Protein AF-A0A6M4PPY7-F1 (afdb_monomer)

Radius of gyration: 30.0 Å; Cα contacts (8 Å, |Δi|>4): 76; chains: 1; bounding box: 56×31×93 Å

Structure (mmCIF, N/CA/C/O backbone):
data_AF-A0A6M4PPY7-F1
#
_entry.id   AF-A0A6M4PPY7-F1
#
loop_
_atom_site.group_PDB
_atom_site.id
_atom_site.type_symbol
_atom_site.label_atom_id
_atom_site.label_alt_id
_atom_site.label_comp_id
_atom_site.label_asym_id
_atom_site.label_entity_id
_atom_site.label_seq_id
_atom_site.pdbx_PDB_ins_code
_atom_site.Cartn_x
_atom_site.Cartn_y
_atom_site.Cartn_z
_atom_site.occupancy
_atom_site.B_iso_or_equiv
_atom_site.auth_seq_id
_atom_site.auth_comp_id
_atom_site.auth_asym_id
_atom_site.auth_atom_id
_atom_site.pdbx_PDB_model_num
ATOM 1 N N . MET A 1 1 ? -28.067 -9.155 -31.957 1.00 37.25 1 MET A N 1
ATOM 2 C CA . MET A 1 1 ? -27.863 -9.168 -33.425 1.00 37.25 1 MET A CA 1
ATOM 3 C C . MET A 1 1 ? -27.080 -10.420 -33.808 1.00 37.25 1 MET A C 1
ATOM 5 O O . MET A 1 1 ? -25.984 -10.602 -33.299 1.00 37.25 1 MET A O 1
ATOM 9 N N . ARG A 1 2 ? -27.649 -11.311 -34.633 1.00 40.62 2 ARG A N 1
ATOM 10 C CA . ARG A 1 2 ? -26.971 -12.520 -35.139 1.00 40.62 2 ARG A CA 1
ATOM 11 C C . ARG A 1 2 ? -26.118 -12.119 -36.350 1.00 40.62 2 ARG A C 1
ATOM 13 O O . ARG A 1 2 ? -26.672 -11.644 -37.336 1.00 40.62 2 ARG A O 1
ATOM 20 N N . GLY A 1 3 ? -24.792 -12.238 -36.254 1.00 50.88 3 GLY A N 1
ATOM 21 C CA . GLY A 1 3 ? -23.885 -11.973 -37.378 1.00 50.88 3 GLY A CA 1
ATOM 22 C C . GLY A 1 3 ? -24.210 -12.892 -38.557 1.00 50.88 3 GLY A C 1
ATOM 23 O O . GLY A 1 3 ? -24.480 -14.074 -38.349 1.00 50.88 3 GLY A O 1
ATOM 24 N N . GLN A 1 4 ? -24.234 -12.347 -39.776 1.00 59.25 4 GLN A N 1
ATOM 25 C CA . GLN A 1 4 ? -24.583 -13.109 -40.977 1.00 59.25 4 GLN A CA 1
ATOM 26 C C . GLN A 1 4 ? -23.644 -14.314 -41.136 1.00 59.25 4 GLN A C 1
ATOM 28 O O . GLN A 1 4 ? -22.422 -14.162 -41.190 1.00 59.25 4 GLN A O 1
ATOM 33 N N . ALA A 1 5 ? -24.217 -15.516 -41.209 1.00 59.56 5 ALA A N 1
ATOM 34 C CA . ALA A 1 5 ? -23.486 -16.740 -41.499 1.00 59.56 5 ALA A CA 1
ATOM 35 C C . ALA A 1 5 ? -23.121 -16.762 -42.991 1.00 59.56 5 ALA A C 1
ATOM 37 O O . ALA A 1 5 ? -23.864 -17.275 -43.825 1.00 59.56 5 ALA A O 1
ATOM 38 N N . VAL A 1 6 ? -21.990 -16.154 -43.345 1.00 66.50 6 VAL A N 1
ATOM 39 C CA . VAL A 1 6 ? -21.468 -16.197 -44.713 1.00 66.50 6 VAL A CA 1
ATOM 40 C C . VAL A 1 6 ? -20.765 -17.527 -44.967 1.00 66.50 6 VAL A C 1
ATOM 42 O O . VAL A 1 6 ? -19.881 -17.944 -44.219 1.00 66.50 6 VAL A O 1
ATOM 45 N N . CYS A 1 7 ? -21.158 -18.223 -46.035 1.00 70.25 7 CYS A N 1
ATOM 46 C CA . CYS A 1 7 ? -20.529 -19.487 -46.397 1.00 70.25 7 CYS A CA 1
ATOM 47 C C . CYS A 1 7 ? -19.086 -19.265 -46.885 1.00 70.25 7 CYS A C 1
ATOM 49 O O . CYS A 1 7 ? -18.689 -18.157 -47.258 1.00 70.25 7 CYS A O 1
ATOM 51 N N . ARG A 1 8 ? -18.298 -20.346 -46.945 1.00 62.06 8 ARG A N 1
ATOM 52 C CA . ARG A 1 8 ? -16.893 -20.322 -47.395 1.00 62.06 8 ARG A CA 1
ATOM 53 C C . ARG A 1 8 ? -16.702 -19.581 -48.730 1.00 62.06 8 ARG A C 1
ATOM 55 O O . ARG A 1 8 ? -15.686 -18.920 -48.912 1.00 62.06 8 ARG A O 1
ATOM 62 N N . LYS A 1 9 ? -17.690 -19.681 -49.631 1.00 67.19 9 LYS A N 1
ATOM 63 C CA . LYS A 1 9 ? -17.696 -19.065 -50.969 1.00 67.19 9 LYS A CA 1
ATOM 64 C C . LYS A 1 9 ? -18.146 -17.597 -50.996 1.00 67.19 9 LYS A C 1
ATOM 66 O O . LYS A 1 9 ? -17.838 -16.911 -51.957 1.00 67.19 9 LYS A O 1
ATOM 71 N N . HIS A 1 10 ? -18.807 -17.100 -49.950 1.00 70.44 10 HIS A N 1
ATOM 72 C CA . HIS A 1 10 ? -19.279 -15.711 -49.846 1.00 70.44 10 HIS A CA 1
ATOM 73 C C . HIS A 1 10 ? -18.508 -14.929 -48.775 1.00 70.44 10 HIS A C 1
ATOM 75 O O . HIS A 1 10 ? -19.079 -14.185 -47.986 1.00 70.44 10 HIS A O 1
ATOM 81 N N . GLY A 1 11 ? -17.188 -15.126 -48.728 1.00 66.69 11 GLY A N 1
ATOM 82 C CA . GLY A 1 11 ? -16.296 -14.358 -47.857 1.00 66.69 11 GLY A CA 1
ATOM 83 C C . GLY A 1 11 ? -16.037 -14.967 -46.477 1.00 66.69 11 GLY A C 1
ATOM 84 O O . GLY A 1 11 ? -15.193 -14.445 -45.759 1.00 66.69 11 GLY A O 1
ATOM 85 N N . GLY A 1 12 ? -16.651 -16.102 -46.120 1.00 70.88 12 GLY A N 1
ATOM 86 C CA . GLY A 1 12 ? -16.390 -16.782 -44.841 1.00 70.88 12 GLY A CA 1
ATOM 87 C C . GLY A 1 12 ? -14.971 -17.358 -44.693 1.00 70.88 12 GLY A C 1
ATOM 88 O O . GLY A 1 12 ? -14.530 -17.625 -43.580 1.00 70.88 12 GLY A O 1
ATOM 89 N N . ALA A 1 13 ? -14.236 -17.537 -45.799 1.00 76.88 13 ALA A N 1
ATOM 90 C CA . ALA A 1 13 ? -12.833 -17.972 -45.800 1.00 76.88 13 ALA A CA 1
ATOM 91 C C . ALA A 1 13 ? -11.823 -16.849 -46.061 1.00 76.88 13 ALA A C 1
ATOM 93 O O . ALA A 1 13 ? -10.636 -17.144 -46.217 1.00 76.88 13 ALA A O 1
ATOM 94 N N . SER A 1 14 ? -12.266 -15.592 -46.144 1.00 82.94 14 SER A N 1
ATOM 95 C CA . SER A 1 14 ? -11.333 -14.485 -46.331 1.00 82.94 14 SER A CA 1
ATOM 96 C C . SER A 1 14 ? -10.377 -14.387 -45.130 1.00 82.94 14 SER A C 1
ATOM 98 O O . SER A 1 14 ? -10.770 -14.720 -44.003 1.00 82.94 14 SER A O 1
ATOM 100 N N . PRO A 1 15 ? -9.127 -13.931 -45.326 1.00 78.62 15 PRO A N 1
ATOM 101 C CA . PRO A 1 15 ? -8.186 -13.721 -44.224 1.00 78.62 15 PRO A CA 1
ATOM 102 C C . PRO A 1 15 ? -8.765 -12.831 -43.116 1.00 78.62 15 PRO A C 1
ATOM 104 O O . PRO A 1 15 ? -8.567 -13.093 -41.934 1.00 78.62 15 PRO A O 1
ATOM 107 N N . GLN A 1 16 ? -9.556 -11.823 -43.493 1.00 81.69 16 GLN A N 1
ATOM 108 C CA . GLN A 1 1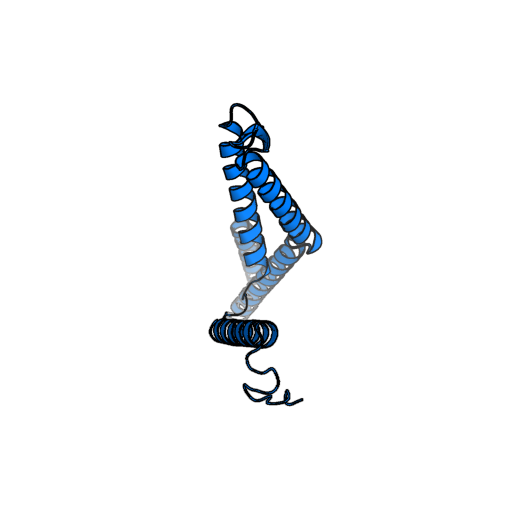6 ? -10.204 -10.901 -42.562 1.00 81.69 16 GLN A CA 1
ATOM 109 C C . GLN A 1 16 ? -11.300 -11.594 -41.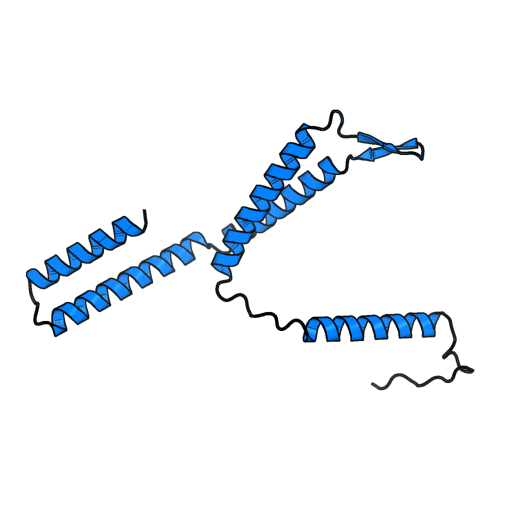740 1.00 81.69 16 GLN A C 1
ATOM 111 O O . GLN A 1 16 ? -11.402 -11.357 -40.536 1.00 81.69 16 GLN A O 1
ATOM 116 N N . ALA A 1 17 ? -12.099 -12.468 -42.363 1.00 79.00 17 ALA A N 1
ATOM 117 C CA . ALA A 1 17 ? -13.135 -13.232 -41.673 1.00 79.00 17 ALA A CA 1
ATOM 118 C C . ALA A 1 17 ? -12.538 -14.260 -40.700 1.00 79.00 17 ALA A C 1
ATOM 120 O O . ALA A 1 17 ? -13.070 -14.432 -39.603 1.00 79.00 17 ALA A O 1
ATOM 121 N N . ARG A 1 18 ? -11.414 -14.889 -41.070 1.00 80.19 18 ARG A N 1
ATOM 122 C CA . ARG A 1 18 ? -10.663 -15.812 -40.203 1.00 80.19 18 ARG A CA 1
ATOM 123 C C . ARG A 1 18 ? -10.053 -15.099 -39.001 1.00 80.19 18 ARG A C 1
ATOM 125 O O . ARG A 1 18 ? -10.363 -15.475 -37.879 1.00 80.19 18 ARG A O 1
ATOM 132 N N . ALA A 1 19 ? -9.332 -13.998 -39.217 1.00 73.31 19 ALA A N 1
ATOM 133 C CA . ALA A 1 19 ? -8.781 -13.190 -38.127 1.00 73.31 19 ALA A CA 1
ATOM 134 C C . ALA A 1 19 ? -9.879 -12.647 -37.189 1.00 73.31 19 ALA A C 1
ATOM 136 O O . ALA A 1 19 ? -9.711 -12.587 -35.975 1.00 73.31 19 ALA A O 1
ATOM 137 N N . ALA A 1 20 ? -11.044 -12.269 -37.728 1.00 75.69 20 ALA A N 1
ATOM 138 C CA . ALA A 1 20 ? -12.187 -11.855 -36.915 1.00 75.69 20 ALA A CA 1
ATOM 139 C C . ALA A 1 20 ? -12.859 -13.019 -36.164 1.00 75.69 20 ALA A C 1
ATOM 141 O O . ALA A 1 20 ? -13.482 -12.794 -35.128 1.00 75.69 20 ALA A O 1
ATOM 142 N N . ALA A 1 21 ? -12.794 -14.250 -36.675 1.00 79.94 21 ALA A N 1
ATOM 143 C CA . ALA A 1 21 ? -13.257 -15.440 -35.965 1.00 79.94 21 ALA A CA 1
ATOM 144 C C . ALA A 1 21 ? -12.295 -15.819 -34.829 1.00 79.94 21 ALA A C 1
ATOM 146 O O . ALA A 1 21 ? -12.758 -15.998 -33.708 1.00 79.94 21 ALA A O 1
ATOM 147 N N . GLU A 1 22 ? -10.986 -15.818 -35.089 1.00 77.69 22 GLU A N 1
ATOM 148 C CA . GLU A 1 22 ? -9.936 -16.065 -34.090 1.00 77.69 22 GLU A CA 1
ATOM 149 C C . GLU A 1 22 ? -10.002 -15.054 -32.941 1.00 77.69 22 GLU A C 1
ATOM 151 O O . GLU A 1 22 ? -10.027 -15.447 -31.780 1.00 77.69 22 GLU A O 1
ATOM 156 N N . ARG A 1 23 ? -10.146 -13.753 -33.241 1.00 70.31 23 ARG A N 1
ATOM 157 C CA . ARG A 1 23 ? -10.347 -12.723 -32.204 1.00 70.31 23 ARG A CA 1
ATOM 158 C C . ARG A 1 23 ? -11.586 -12.978 -31.350 1.00 70.31 23 ARG A C 1
ATOM 160 O O . ARG A 1 23 ? -11.527 -12.817 -30.140 1.00 70.31 23 ARG A O 1
ATOM 167 N N . ARG A 1 24 ? -12.701 -13.391 -31.961 1.00 80.38 24 ARG A N 1
ATOM 168 C CA . ARG A 1 24 ? -13.934 -13.708 -31.220 1.00 80.38 24 ARG A CA 1
ATOM 169 C C . ARG A 1 24 ? -13.776 -14.954 -30.355 1.00 80.38 24 ARG A C 1
ATOM 171 O O . ARG A 1 24 ? -14.324 -14.977 -29.262 1.00 80.38 24 ARG A O 1
ATOM 178 N N . GLN A 1 25 ? -13.043 -15.965 -30.821 1.00 83.00 25 GLN A N 1
ATOM 179 C CA . GLN A 1 25 ? -12.709 -17.137 -30.010 1.00 83.00 25 GLN A CA 1
ATOM 180 C C . GLN A 1 25 ? -11.827 -16.753 -28.825 1.00 83.00 25 GLN A C 1
ATOM 182 O O . GLN A 1 25 ? -12.201 -17.060 -27.703 1.00 83.00 25 GLN A O 1
ATOM 187 N N . LEU A 1 26 ? -10.763 -15.979 -29.046 1.00 78.31 26 LEU A N 1
ATOM 188 C CA . LEU A 1 26 ? -9.908 -15.444 -27.981 1.00 78.31 26 LEU A CA 1
ATOM 189 C C . LEU A 1 26 ? -10.684 -14.591 -26.970 1.00 78.31 26 LEU A C 1
ATOM 191 O O . LEU A 1 26 ? -10.463 -14.712 -25.774 1.00 78.31 26 LEU A O 1
ATOM 195 N N . GLU A 1 27 ? -11.615 -13.745 -27.418 1.00 70.50 27 GLU A N 1
ATOM 196 C CA . GLU A 1 27 ? -12.474 -12.965 -26.517 1.00 70.50 27 GLU A CA 1
ATOM 197 C C . GLU A 1 27 ? -13.435 -13.849 -25.711 1.00 70.50 27 GLU A C 1
ATOM 199 O O . GLU A 1 27 ? -13.693 -13.561 -24.544 1.00 70.50 27 GLU A O 1
ATOM 204 N N . VAL A 1 28 ? -13.973 -14.915 -26.311 1.00 79.25 28 VAL A N 1
ATOM 205 C CA . VAL A 1 28 ? -14.825 -15.891 -25.614 1.00 79.25 28 VAL A CA 1
ATOM 206 C C . VAL A 1 28 ? -14.008 -16.702 -24.611 1.00 79.25 28 VAL A C 1
ATOM 208 O O . VAL A 1 28 ? -14.456 -16.862 -23.482 1.00 79.25 28 VAL A O 1
ATOM 211 N N . GLU A 1 29 ? -12.811 -17.153 -24.981 1.00 76.94 29 GLU A N 1
ATOM 212 C CA . GLU A 1 29 ? -11.877 -17.868 -24.105 1.00 76.94 29 GLU A CA 1
ATOM 213 C C . GLU A 1 29 ? -11.405 -16.979 -22.953 1.00 76.94 29 GLU A C 1
ATOM 215 O O . GLU A 1 29 ? -11.456 -17.398 -21.803 1.00 76.94 29 GLU A O 1
ATOM 220 N N . ALA A 1 30 ? -11.045 -15.722 -23.222 1.00 68.81 30 ALA A N 1
ATOM 221 C CA . ALA A 1 30 ? -10.677 -14.756 -22.192 1.00 68.81 30 ALA A CA 1
ATOM 222 C C . ALA A 1 30 ? -11.847 -14.451 -21.246 1.00 68.81 30 ALA A C 1
ATOM 224 O O . ALA A 1 30 ? -11.649 -14.348 -20.040 1.00 68.81 30 ALA A O 1
ATOM 225 N N . ARG A 1 31 ? -13.079 -14.336 -21.765 1.00 70.12 31 ARG A N 1
ATOM 226 C CA . ARG A 1 31 ? -14.282 -14.164 -20.933 1.00 70.12 31 ARG A CA 1
ATOM 227 C C . ARG A 1 31 ? -14.612 -15.409 -20.121 1.00 70.12 31 ARG A C 1
ATOM 229 O O . ARG A 1 31 ? -15.040 -15.260 -18.986 1.00 70.12 31 ARG A O 1
ATOM 236 N N . ALA A 1 32 ? -14.421 -16.600 -20.681 1.00 72.25 32 ALA A N 1
ATOM 237 C CA . ALA A 1 32 ? -14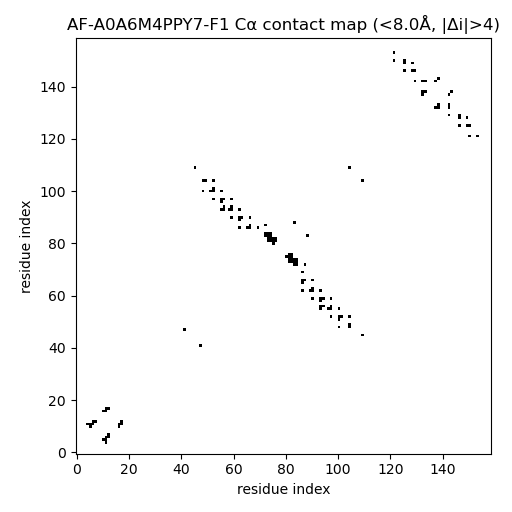.597 -17.8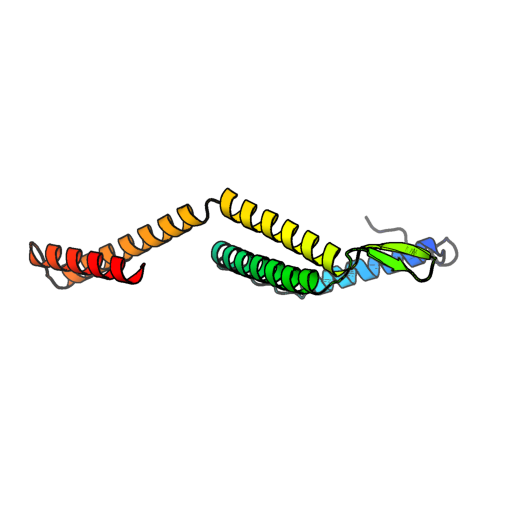54 -19.960 1.00 72.25 32 ALA A CA 1
ATOM 238 C C . ALA A 1 32 ? -13.562 -17.978 -18.835 1.00 72.25 32 ALA A C 1
ATOM 240 O O . ALA A 1 32 ? -13.933 -18.286 -17.713 1.00 72.25 32 ALA A O 1
ATOM 241 N N . LEU A 1 33 ? -12.301 -17.630 -19.100 1.00 68.94 33 LEU A N 1
ATOM 242 C CA . LEU A 1 33 ? -11.230 -17.625 -18.104 1.00 68.94 33 LEU A CA 1
ATOM 243 C C . LEU A 1 33 ? -11.466 -16.575 -17.004 1.00 68.94 33 LEU A C 1
ATOM 245 O O . LEU A 1 33 ? -11.226 -16.842 -15.836 1.00 68.94 33 LEU A O 1
ATOM 249 N N . LEU A 1 34 ? -11.981 -15.394 -17.363 1.00 62.72 34 LEU A N 1
ATOM 250 C CA . LEU A 1 34 ? -12.401 -14.370 -16.398 1.00 62.72 34 LEU A CA 1
ATOM 251 C C . LEU A 1 34 ? -13.630 -14.785 -15.581 1.00 62.72 34 LEU A C 1
ATOM 253 O O . LEU A 1 34 ? -13.752 -14.353 -14.444 1.00 62.72 34 LEU A O 1
ATOM 257 N N . ALA A 1 35 ? -14.536 -15.579 -16.155 1.00 66.25 35 ALA A N 1
ATOM 258 C CA . ALA A 1 35 ? -15.695 -16.116 -15.446 1.00 66.25 35 ALA A CA 1
ATOM 259 C C . ALA A 1 35 ? -15.327 -17.284 -14.515 1.00 66.25 35 ALA A C 1
ATOM 261 O O . ALA A 1 35 ? -16.035 -17.510 -13.541 1.00 66.25 35 ALA A O 1
ATOM 262 N N . ASP A 1 36 ? -14.241 -18.002 -14.816 1.00 62.06 36 ASP A N 1
ATOM 263 C CA . ASP A 1 36 ? -13.697 -19.103 -14.005 1.00 62.06 36 ASP A CA 1
ATOM 264 C C . ASP A 1 36 ? -12.781 -18.607 -12.873 1.00 62.06 36 ASP A C 1
ATOM 266 O O . ASP A 1 36 ? -12.529 -19.304 -11.893 1.00 62.06 36 ASP A O 1
ATOM 270 N N . LEU A 1 37 ? -12.302 -17.364 -12.981 1.00 66.19 37 LEU A N 1
ATOM 271 C CA . LEU A 1 37 ? -11.707 -16.647 -11.865 1.00 66.19 37 LEU A CA 1
ATOM 272 C C . LEU A 1 37 ? -12.828 -16.262 -10.888 1.00 66.19 37 LEU A C 1
ATOM 274 O O . LEU A 1 37 ? -13.357 -15.152 -10.931 1.00 66.19 37 LEU A O 1
ATOM 278 N N . ASP A 1 38 ? -13.184 -17.196 -10.006 1.00 60.81 38 ASP A N 1
ATOM 279 C CA . ASP A 1 38 ? -13.991 -16.956 -8.806 1.00 60.81 38 ASP A CA 1
ATOM 280 C C . ASP A 1 38 ? -13.168 -16.090 -7.837 1.00 60.81 38 ASP A C 1
ATOM 282 O O . ASP A 1 38 ? -12.536 -16.564 -6.893 1.00 60.81 38 ASP A O 1
ATOM 286 N N . VAL A 1 39 ? -13.023 -14.806 -8.182 1.00 69.25 39 VAL A N 1
ATOM 287 C CA . VAL A 1 39 ? -12.221 -13.865 -7.403 1.00 69.25 39 VAL A CA 1
ATOM 288 C C . VAL A 1 39 ? -13.080 -13.358 -6.267 1.00 69.25 39 VAL A C 1
ATOM 290 O O . VAL A 1 39 ? -13.989 -12.548 -6.470 1.00 69.25 39 VAL A O 1
ATOM 293 N N . ASP A 1 40 ? -12.736 -13.790 -5.061 1.00 70.81 40 ASP A N 1
ATOM 294 C CA . ASP A 1 40 ? -13.305 -13.219 -3.856 1.00 70.81 40 ASP A CA 1
ATOM 295 C C . ASP A 1 40 ? -13.131 -11.693 -3.864 1.00 70.81 40 ASP A C 1
ATOM 297 O O . ASP A 1 40 ? -12.028 -11.181 -4.119 1.00 70.81 40 ASP A O 1
ATOM 301 N N . PRO A 1 41 ? -14.198 -10.931 -3.565 1.00 70.19 41 PRO A N 1
ATOM 302 C CA . PRO A 1 41 ? -14.070 -9.510 -3.320 1.00 70.19 41 PRO A CA 1
ATOM 303 C C . PRO A 1 41 ? -12.983 -9.257 -2.278 1.00 70.19 41 PRO A C 1
ATOM 305 O O . PRO A 1 41 ? -12.875 -9.963 -1.274 1.00 70.19 41 PRO A O 1
ATOM 308 N N . VAL A 1 42 ? -12.188 -8.210 -2.491 1.00 74.69 42 VAL A N 1
ATOM 309 C CA . VAL A 1 42 ? -11.188 -7.800 -1.504 1.00 74.69 42 VAL A CA 1
ATOM 310 C C . VAL A 1 42 ? -11.918 -7.419 -0.214 1.00 74.69 42 VAL A C 1
ATOM 312 O O . VAL A 1 42 ? -12.555 -6.370 -0.155 1.00 74.69 42 VAL A O 1
ATOM 315 N N . GLY A 1 43 ? -11.835 -8.283 0.804 1.00 74.06 43 GLY A N 1
ATOM 316 C CA . GLY A 1 43 ? -12.604 -8.134 2.043 1.00 74.06 43 GLY A CA 1
ATOM 317 C C . GLY A 1 43 ? -12.262 -6.859 2.816 1.00 74.06 43 GLY A C 1
ATOM 318 O O . GLY A 1 43 ? -13.159 -6.127 3.223 1.00 74.06 43 GLY A O 1
ATOM 319 N N . ASP A 1 44 ? -10.967 -6.557 2.952 1.00 79.12 44 ASP A N 1
ATOM 320 C CA . ASP A 1 44 ? -10.484 -5.281 3.488 1.00 79.12 44 ASP A CA 1
ATOM 321 C C . ASP A 1 44 ? -9.650 -4.540 2.427 1.00 79.12 44 ASP A C 1
ATOM 323 O O . ASP A 1 44 ? -8.433 -4.759 2.312 1.00 79.12 44 ASP A O 1
ATOM 327 N N . PRO A 1 45 ? -10.290 -3.681 1.614 1.00 78.62 45 PRO A N 1
ATOM 328 C CA . PRO A 1 45 ? -9.619 -2.975 0.529 1.00 78.62 45 PRO A CA 1
ATOM 329 C C . PRO A 1 45 ? -8.618 -1.929 1.028 1.00 78.62 45 PRO A C 1
ATOM 331 O O . PRO A 1 45 ? -7.641 -1.657 0.329 1.00 78.62 45 PRO A O 1
ATOM 334 N N . LEU A 1 46 ? -8.809 -1.368 2.228 1.00 83.38 46 LEU A N 1
ATOM 335 C CA . LEU A 1 46 ? -7.886 -0.378 2.786 1.00 83.38 46 LEU A CA 1
ATOM 336 C C . LEU A 1 46 ? -6.600 -1.057 3.251 1.00 83.38 46 LEU A C 1
ATOM 338 O O . LEU A 1 46 ? -5.509 -0.643 2.854 1.00 83.38 46 LEU A O 1
ATOM 342 N N . ALA A 1 47 ? -6.713 -2.156 4.000 1.00 82.75 47 ALA A N 1
ATOM 343 C CA . ALA A 1 47 ? -5.544 -2.932 4.399 1.00 82.75 47 ALA A CA 1
ATOM 344 C C . ALA A 1 47 ? -4.816 -3.535 3.185 1.00 82.75 47 ALA A C 1
ATOM 346 O O . ALA A 1 47 ? -3.585 -3.590 3.161 1.00 82.75 47 ALA A O 1
ATOM 347 N N . ALA A 1 48 ? -5.550 -3.965 2.154 1.00 88.19 48 ALA A N 1
ATOM 348 C CA . ALA A 1 48 ? -4.951 -4.440 0.909 1.00 88.19 48 ALA A CA 1
ATOM 349 C C . ALA A 1 48 ? -4.167 -3.338 0.179 1.00 88.19 48 ALA A C 1
ATOM 351 O O . ALA A 1 48 ? -3.049 -3.589 -0.274 1.00 88.19 48 ALA A O 1
ATOM 352 N N . LEU A 1 49 ? -4.708 -2.119 0.111 1.00 88.94 49 LEU A N 1
ATOM 353 C CA . LEU A 1 49 ? -4.040 -0.982 -0.519 1.00 88.94 49 LEU A CA 1
ATOM 354 C C . LEU A 1 49 ? -2.777 -0.554 0.243 1.00 88.94 49 LEU A C 1
ATOM 356 O O . LEU A 1 49 ? -1.757 -0.284 -0.388 1.00 88.94 49 LEU A O 1
ATOM 360 N N . LEU A 1 50 ? -2.796 -0.563 1.579 1.00 90.31 50 LEU A N 1
ATOM 361 C CA . LEU A 1 50 ? -1.598 -0.293 2.382 1.00 90.31 50 LEU A CA 1
ATOM 362 C C . LEU A 1 50 ? -0.508 -1.350 2.166 1.00 90.31 50 LEU A C 1
ATOM 364 O O . LEU A 1 50 ? 0.661 -1.007 1.972 1.00 90.31 50 LEU A O 1
ATOM 368 N N . ARG A 1 51 ? -0.885 -2.637 2.118 1.00 94.12 51 ARG A N 1
ATOM 369 C CA . ARG A 1 51 ? 0.052 -3.722 1.780 1.00 94.12 51 ARG A CA 1
ATOM 370 C C . ARG A 1 51 ? 0.653 -3.535 0.389 1.00 94.12 51 ARG A C 1
ATOM 372 O O . ARG A 1 51 ? 1.865 -3.683 0.233 1.00 94.12 51 ARG A O 1
ATOM 379 N N . LEU A 1 52 ? -0.167 -3.178 -0.601 1.00 95.31 52 LEU A N 1
ATOM 380 C CA . LEU A 1 52 ? 0.301 -2.877 -1.953 1.00 95.31 52 LEU A CA 1
ATOM 381 C C . LEU A 1 52 ? 1.268 -1.686 -1.958 1.00 95.31 52 LEU A C 1
ATOM 383 O O . LEU A 1 52 ? 2.311 -1.760 -2.601 1.00 95.31 52 LEU A O 1
ATOM 387 N N . GLY A 1 53 ? 0.970 -0.623 -1.207 1.00 95.56 53 GLY A N 1
ATOM 388 C CA . GLY A 1 53 ? 1.871 0.516 -1.025 1.00 95.56 53 GLY A CA 1
ATOM 389 C C . GLY A 1 53 ? 3.251 0.084 -0.538 1.00 95.56 53 GLY A C 1
ATOM 390 O O . GLY A 1 53 ? 4.256 0.405 -1.173 1.00 95.56 53 GLY A O 1
ATOM 391 N N . GLY A 1 54 ? 3.304 -0.735 0.516 1.00 96.19 54 GLY A N 1
ATOM 392 C CA . GLY A 1 54 ? 4.559 -1.301 1.012 1.00 96.19 54 GLY A CA 1
ATOM 393 C C . GLY A 1 54 ? 5.301 -2.120 -0.049 1.00 96.19 54 GLY A C 1
ATOM 394 O O . GLY A 1 54 ? 6.495 -1.922 -0.263 1.00 96.19 54 GLY A O 1
ATOM 395 N N . GLN A 1 55 ? 4.602 -3.003 -0.765 1.00 97.88 55 GLN A N 1
ATOM 396 C CA . GLN A 1 55 ? 5.203 -3.824 -1.824 1.00 97.88 55 GLN A CA 1
ATOM 397 C C . GLN A 1 55 ? 5.798 -2.979 -2.957 1.00 97.88 55 GLN A C 1
ATOM 399 O O . GLN A 1 55 ? 6.909 -3.255 -3.407 1.00 97.88 55 GLN A O 1
ATOM 404 N N . VAL A 1 56 ? 5.089 -1.940 -3.400 1.00 97.62 56 VAL A N 1
ATOM 405 C CA . VAL A 1 56 ? 5.545 -1.073 -4.491 1.00 97.62 56 VAL A CA 1
ATOM 406 C C . VAL A 1 56 ? 6.763 -0.245 -4.073 1.00 97.62 56 VAL A C 1
ATOM 408 O O . VAL A 1 56 ? 7.689 -0.106 -4.869 1.00 97.62 56 VAL A O 1
ATOM 411 N N . ILE A 1 57 ? 6.827 0.226 -2.823 1.00 98.19 57 ILE A N 1
ATOM 412 C CA . ILE A 1 57 ? 8.022 0.906 -2.296 1.00 98.19 57 ILE A CA 1
ATOM 413 C C . ILE A 1 57 ? 9.217 -0.046 -2.251 1.00 98.19 57 ILE A C 1
ATOM 415 O O . ILE A 1 57 ? 10.282 0.266 -2.776 1.00 98.19 57 ILE A O 1
ATOM 419 N N . ARG A 1 58 ? 9.033 -1.259 -1.721 1.00 98.25 58 ARG A N 1
ATOM 420 C CA . ARG A 1 58 ? 10.099 -2.274 -1.686 1.00 98.25 58 ARG A CA 1
ATOM 421 C C . ARG A 1 58 ? 10.575 -2.667 -3.081 1.00 98.25 58 ARG A C 1
ATOM 423 O O . ARG A 1 58 ? 11.760 -2.950 -3.267 1.00 98.25 58 ARG A O 1
ATOM 430 N N . TRP A 1 59 ? 9.671 -2.679 -4.056 1.00 97.81 59 TRP A N 1
ATOM 431 C CA . TRP A 1 59 ? 10.015 -2.889 -5.455 1.00 97.81 59 TRP A CA 1
ATOM 432 C C . TRP A 1 59 ? 10.832 -1.725 -6.027 1.00 97.81 59 TRP A C 1
ATOM 434 O O . TRP A 1 59 ? 11.876 -1.962 -6.635 1.00 97.81 59 TRP A O 1
ATOM 444 N N . GLN A 1 60 ? 10.423 -0.480 -5.775 1.00 98.19 60 GLN A N 1
ATOM 445 C CA . GLN A 1 60 ? 11.175 0.710 -6.174 1.00 98.19 60 GLN A CA 1
ATOM 446 C C . GLN A 1 60 ? 12.596 0.689 -5.595 1.00 98.19 60 GLN A C 1
ATOM 448 O O . GLN A 1 60 ? 13.557 0.812 -6.354 1.00 98.19 60 GLN A O 1
ATOM 453 N N . GLU A 1 61 ? 12.757 0.388 -4.307 1.00 98.19 61 GLU A N 1
ATOM 454 C CA . GLU A 1 61 ? 14.070 0.219 -3.673 1.00 98.19 61 GLU A CA 1
ATOM 455 C C . GLU A 1 61 ? 14.906 -0.902 -4.311 1.00 98.19 61 GLU A C 1
ATOM 457 O O . GLU A 1 61 ? 16.115 -0.760 -4.490 1.00 98.19 61 GLU A O 1
ATOM 462 N N . ALA A 1 62 ? 14.286 -2.035 -4.655 1.00 97.88 62 ALA A N 1
ATOM 463 C CA . ALA A 1 62 ? 14.982 -3.141 -5.308 1.00 97.88 62 ALA A CA 1
ATOM 464 C C . ALA A 1 62 ? 15.489 -2.750 -6.700 1.00 97.88 62 ALA A C 1
ATOM 466 O O . ALA A 1 62 ? 16.646 -3.009 -7.023 1.00 97.88 62 ALA A O 1
ATOM 467 N N . THR A 1 63 ? 14.662 -2.069 -7.493 1.00 97.69 63 THR A N 1
ATOM 468 C CA . THR A 1 63 ? 15.078 -1.558 -8.807 1.00 97.69 63 THR A CA 1
ATOM 469 C C . THR A 1 63 ? 16.124 -0.448 -8.705 1.00 97.69 63 THR A C 1
ATOM 471 O O . THR A 1 63 ? 17.000 -0.374 -9.560 1.00 97.69 63 THR A O 1
ATOM 474 N N . ALA A 1 64 ? 16.105 0.357 -7.636 1.00 97.56 64 ALA A N 1
ATOM 475 C CA . ALA A 1 64 ? 17.145 1.346 -7.362 1.00 97.56 64 ALA A CA 1
ATOM 476 C C . ALA A 1 64 ? 18.508 0.678 -7.140 1.00 97.56 64 ALA A C 1
ATOM 478 O O . ALA A 1 64 ? 19.518 1.141 -7.661 1.00 97.56 64 ALA A O 1
ATOM 479 N N . ARG A 1 65 ? 18.536 -0.444 -6.404 1.00 97.88 65 ARG A N 1
ATOM 480 C CA . ARG A 1 65 ? 19.763 -1.230 -6.207 1.00 97.88 65 ARG A CA 1
ATOM 481 C C . ARG A 1 65 ? 20.312 -1.760 -7.532 1.00 97.88 65 ARG A C 1
ATOM 483 O O . ARG A 1 65 ? 21.494 -1.582 -7.780 1.00 97.88 65 ARG A O 1
ATOM 490 N N . LEU A 1 66 ? 19.455 -2.300 -8.404 1.00 96.12 66 LEU A N 1
ATOM 491 C CA . LEU A 1 66 ? 19.863 -2.740 -9.747 1.00 96.12 66 LEU A CA 1
ATOM 492 C C . LEU A 1 66 ? 20.413 -1.582 -10.594 1.00 96.12 66 LEU A C 1
ATOM 494 O O . LEU A 1 66 ? 21.420 -1.731 -11.277 1.00 96.12 66 LEU A O 1
ATOM 498 N N . LEU A 1 67 ? 19.779 -0.408 -10.533 1.00 96.38 67 LEU A N 1
ATOM 499 C CA . LEU A 1 67 ? 20.255 0.785 -11.234 1.00 96.38 67 LEU A CA 1
ATOM 500 C C . LEU A 1 67 ? 21.620 1.262 -10.708 1.00 96.38 67 LEU A C 1
ATOM 502 O O . LEU A 1 67 ? 22.427 1.764 -11.480 1.00 96.38 67 LEU A O 1
ATOM 506 N N . ASN A 1 68 ? 21.913 1.084 -9.421 1.00 96.31 68 ASN A N 1
ATOM 507 C CA . ASN A 1 68 ? 23.218 1.446 -8.863 1.00 96.31 68 ASN A CA 1
ATOM 508 C C . ASN A 1 68 ? 24.355 0.524 -9.334 1.00 96.31 68 ASN A C 1
ATOM 510 O O . ASN A 1 68 ? 25.519 0.894 -9.211 1.00 96.31 68 ASN A O 1
ATOM 514 N N . GLU A 1 69 ? 24.037 -0.657 -9.867 1.00 96.00 69 GLU A N 1
ATOM 515 C CA . GLU A 1 69 ? 25.024 -1.611 -10.384 1.00 96.00 69 GLU A CA 1
ATOM 516 C C . GLU A 1 69 ? 25.416 -1.331 -11.845 1.00 96.00 69 GLU A C 1
ATOM 518 O O . GLU A 1 69 ? 26.383 -1.913 -12.339 1.00 96.00 69 GLU A O 1
ATOM 523 N N . VAL A 1 70 ? 24.710 -0.440 -12.560 1.00 94.88 70 VAL A N 1
ATOM 524 C CA . VAL A 1 70 ? 25.047 -0.145 -13.960 1.00 94.88 70 VAL A CA 1
ATOM 525 C C . VAL A 1 70 ? 26.128 0.931 -14.079 1.00 94.88 70 VAL A C 1
ATOM 527 O O . VAL A 1 70 ? 26.011 2.031 -13.552 1.00 94.88 70 VAL A O 1
ATOM 530 N N . GLU A 1 71 ? 27.164 0.649 -14.868 1.00 93.44 71 GLU A N 1
ATOM 531 C CA . GLU A 1 71 ? 28.262 1.599 -15.122 1.00 93.44 71 GLU A CA 1
ATOM 532 C C . GLU A 1 71 ? 27.853 2.777 -16.025 1.00 93.44 71 GLU A C 1
ATOM 534 O O . GLU A 1 71 ? 28.444 3.853 -15.986 1.00 93.44 71 GLU A O 1
ATOM 539 N N . SER A 1 72 ? 26.847 2.572 -16.878 1.00 93.75 72 SER A N 1
ATOM 540 C CA . SER A 1 72 ? 26.327 3.584 -17.799 1.00 93.75 72 SER A CA 1
ATOM 541 C C . SER A 1 72 ? 24.846 3.358 -18.045 1.00 93.75 72 SER A C 1
ATOM 543 O O . SER A 1 72 ? 24.415 2.231 -18.273 1.00 93.75 72 SER A O 1
ATOM 545 N N . VAL A 1 73 ? 24.076 4.442 -18.092 1.00 93.44 73 VAL A N 1
ATOM 546 C CA . VAL A 1 73 ? 22.624 4.429 -18.333 1.00 93.44 73 VAL A CA 1
ATOM 547 C C . VAL A 1 73 ? 22.235 4.069 -19.774 1.00 93.44 73 VAL A C 1
ATOM 549 O O . VAL A 1 73 ? 21.076 3.743 -20.039 1.00 93.44 73 VAL A O 1
ATOM 552 N N . ARG A 1 74 ? 23.188 4.106 -20.714 1.00 94.56 74 ARG A N 1
ATOM 553 C CA . ARG A 1 74 ? 22.966 3.819 -22.140 1.00 94.56 74 ARG A CA 1
ATOM 554 C C . ARG A 1 74 ? 23.923 2.751 -22.653 1.00 94.56 74 ARG A C 1
ATOM 556 O O . ARG A 1 74 ? 25.038 2.604 -22.154 1.00 94.56 74 ARG A O 1
ATOM 563 N N . TYR A 1 75 ? 23.494 2.033 -23.685 1.00 93.19 75 TYR A N 1
ATOM 564 C CA . TYR A 1 75 ? 24.322 1.086 -24.426 1.00 93.19 75 TYR A CA 1
ATOM 565 C C . TYR A 1 75 ? 24.051 1.189 -25.930 1.00 93.19 75 TYR A C 1
ATOM 567 O O . TYR A 1 75 ? 23.016 1.702 -26.354 1.00 93.19 75 TYR A O 1
ATOM 575 N N . ARG A 1 76 ? 24.984 0.703 -26.752 1.00 94.19 76 ARG A N 1
ATOM 576 C CA . ARG A 1 76 ? 24.793 0.608 -28.203 1.00 94.19 76 ARG A CA 1
ATOM 577 C C . ARG A 1 76 ? 24.254 -0.778 -28.555 1.00 94.19 76 ARG A C 1
ATOM 579 O O . ARG A 1 76 ? 24.898 -1.779 -28.256 1.00 94.19 76 ARG A O 1
ATOM 586 N N . GLY A 1 77 ? 23.077 -0.833 -29.172 1.00 89.44 77 GLY A N 1
ATOM 587 C CA . GLY A 1 77 ? 22.457 -2.077 -29.625 1.00 89.44 77 GLY A CA 1
ATOM 588 C C . GLY A 1 77 ? 23.144 -2.669 -30.858 1.00 89.44 77 GLY A C 1
ATOM 589 O O . GLY A 1 77 ? 23.918 -1.998 -31.541 1.00 89.44 77 GLY A O 1
ATOM 590 N N . ALA A 1 78 ? 22.815 -3.921 -31.190 1.00 88.94 78 ALA A N 1
ATOM 591 C CA . ALA A 1 78 ? 23.380 -4.636 -32.344 1.00 88.94 78 ALA A CA 1
ATOM 592 C C . ALA A 1 78 ? 23.129 -3.933 -33.697 1.00 88.94 78 ALA A C 1
ATOM 594 O O . ALA A 1 78 ? 23.883 -4.108 -34.646 1.00 88.94 78 ALA A O 1
ATOM 595 N N . ASN A 1 79 ? 22.092 -3.098 -33.775 1.00 92.06 79 ASN A N 1
ATOM 596 C CA . ASN A 1 79 ? 21.759 -2.261 -34.931 1.00 92.06 79 ASN A CA 1
ATOM 597 C C . ASN A 1 79 ? 22.514 -0.913 -34.960 1.00 92.06 79 ASN A C 1
ATOM 599 O O . ASN A 1 79 ? 22.185 -0.042 -35.761 1.00 92.06 79 ASN A O 1
ATOM 603 N N . GLY A 1 80 ? 23.474 -0.698 -34.055 1.00 91.31 80 GLY A N 1
ATOM 604 C CA . GLY A 1 80 ? 24.268 0.525 -33.961 1.00 91.31 80 GLY A CA 1
ATOM 605 C C . GLY A 1 80 ? 23.568 1.707 -33.283 1.00 91.31 80 GLY A C 1
ATOM 606 O O . GLY A 1 80 ? 24.208 2.745 -33.106 1.00 91.31 80 GLY A O 1
ATOM 607 N N . THR A 1 81 ? 22.303 1.568 -32.872 1.00 94.75 81 THR A N 1
ATOM 608 C CA . THR A 1 81 ? 21.540 2.636 -32.197 1.00 94.75 81 THR A CA 1
ATOM 609 C C . THR A 1 81 ? 21.857 2.709 -30.705 1.00 94.75 81 THR A C 1
ATOM 611 O O . THR A 1 81 ? 22.159 1.692 -30.080 1.00 94.75 81 THR A O 1
ATOM 614 N N . GLU A 1 82 ? 21.799 3.910 -30.126 1.00 94.81 82 GLU A N 1
ATOM 615 C CA . GLU A 1 82 ? 21.895 4.098 -28.675 1.00 94.81 82 GLU A CA 1
ATOM 616 C C . GLU A 1 82 ? 20.546 3.767 -28.018 1.00 94.81 82 GLU A C 1
ATOM 618 O O . GLU A 1 82 ? 19.494 4.187 -28.497 1.00 94.81 82 GLU A O 1
ATOM 623 N N . GLN A 1 83 ? 20.582 2.988 -26.940 1.00 94.81 83 GLN A N 1
ATOM 624 C CA . GLN A 1 83 ? 19.418 2.484 -26.216 1.00 94.81 83 GLN A CA 1
ATOM 625 C C . GLN A 1 83 ? 19.597 2.713 -24.713 1.00 94.81 83 GLN A C 1
ATOM 627 O O . GLN A 1 83 ? 20.716 2.670 -24.195 1.00 94.81 83 GLN A O 1
ATOM 632 N N . LEU A 1 84 ? 18.490 2.931 -23.999 1.00 95.44 84 LEU A N 1
ATOM 633 C CA . LEU A 1 84 ? 18.485 2.955 -22.536 1.00 95.44 84 LEU A CA 1
ATOM 634 C C . LEU A 1 84 ? 18.606 1.541 -21.975 1.00 95.44 84 LEU A C 1
ATOM 636 O O . LEU A 1 84 ? 18.037 0.588 -22.512 1.00 95.44 84 LEU A O 1
ATOM 640 N N . ARG A 1 85 ? 19.316 1.421 -20.856 1.00 94.44 85 ARG A N 1
ATOM 641 C CA . ARG A 1 85 ? 19.358 0.184 -20.083 1.00 94.44 85 ARG A CA 1
ATOM 642 C C . ARG A 1 85 ? 18.002 -0.129 -19.454 1.00 94.44 85 ARG A C 1
ATOM 644 O O . ARG A 1 85 ? 17.268 0.771 -19.043 1.00 94.44 85 ARG A O 1
ATOM 651 N N . ALA A 1 86 ? 17.673 -1.415 -19.383 1.00 95.44 86 ALA A N 1
ATOM 652 C CA . ALA A 1 86 ? 16.378 -1.872 -18.890 1.00 95.44 86 ALA A CA 1
ATOM 653 C C . ALA A 1 86 ? 16.169 -1.504 -17.415 1.00 95.44 86 ALA A C 1
ATOM 655 O O . ALA A 1 86 ? 15.053 -1.184 -17.026 1.00 95.44 86 ALA A O 1
ATOM 656 N N . GLU A 1 87 ? 17.240 -1.484 -16.626 1.00 97.00 87 GLU A N 1
ATOM 657 C CA . GLU A 1 87 ? 17.278 -1.107 -15.214 1.00 97.00 87 GLU A CA 1
ATOM 658 C C . GLU A 1 87 ? 16.794 0.334 -15.004 1.00 97.00 87 GLU A C 1
ATOM 660 O O . GLU A 1 87 ? 16.002 0.589 -14.099 1.00 97.00 87 GLU A O 1
ATOM 665 N N . VAL A 1 88 ? 17.182 1.258 -15.894 1.00 96.38 88 VAL A N 1
ATOM 666 C CA . VAL A 1 88 ? 16.719 2.658 -15.876 1.00 96.38 88 VAL A CA 1
ATOM 667 C C . VAL A 1 88 ? 15.206 2.715 -16.079 1.00 96.38 88 VAL A C 1
ATOM 669 O O . VAL A 1 88 ? 14.495 3.378 -15.329 1.00 96.38 88 VAL A O 1
ATOM 672 N N . VAL A 1 89 ? 14.708 1.978 -17.075 1.00 96.44 89 VAL A N 1
ATOM 673 C CA . VAL A 1 89 ? 13.275 1.923 -17.397 1.00 96.44 89 VAL A CA 1
ATOM 674 C C . VAL A 1 89 ? 12.485 1.240 -16.280 1.00 96.44 89 VAL A C 1
ATOM 676 O O . VAL A 1 89 ? 11.379 1.660 -15.966 1.00 96.44 89 VAL A O 1
ATOM 679 N N . LEU A 1 90 ? 13.032 0.187 -15.673 1.00 96.56 90 LEU A N 1
ATOM 680 C CA . LEU A 1 90 ? 12.436 -0.524 -14.542 1.00 96.56 90 LEU A CA 1
ATOM 681 C C . LEU A 1 90 ? 12.308 0.375 -13.314 1.00 96.56 90 LEU A C 1
ATOM 683 O O . LEU A 1 90 ? 11.247 0.389 -12.692 1.00 96.56 90 LEU A O 1
ATOM 687 N N . PHE A 1 91 ? 13.359 1.129 -12.995 1.00 97.75 91 PHE A N 1
ATOM 688 C CA . PHE A 1 91 ? 13.372 2.048 -11.865 1.00 97.75 91 PHE A CA 1
ATOM 689 C C . PHE A 1 91 ? 12.395 3.214 -12.040 1.00 97.75 91 PHE A C 1
ATOM 691 O O . PHE A 1 91 ? 11.629 3.511 -11.122 1.00 97.75 91 PHE A O 1
ATOM 698 N N . GLU A 1 92 ? 12.370 3.843 -13.216 1.00 97.50 92 GLU A N 1
ATOM 699 C CA . GLU A 1 92 ? 11.412 4.910 -13.533 1.00 97.50 92 GLU A CA 1
ATOM 700 C C . GLU A 1 92 ? 9.971 4.404 -13.381 1.00 97.50 92 GLU A C 1
ATOM 702 O O . GLU A 1 92 ? 9.188 4.945 -12.604 1.00 97.50 92 GLU A O 1
ATOM 707 N N . ARG A 1 93 ? 9.676 3.246 -13.974 1.00 97.88 93 ARG A N 1
ATOM 708 C CA . ARG A 1 93 ? 8.387 2.559 -13.864 1.00 97.88 93 ARG A CA 1
ATOM 709 C C . ARG A 1 93 ? 8.000 2.209 -12.429 1.00 97.88 93 ARG A C 1
ATOM 711 O O . ARG A 1 93 ? 6.813 2.253 -12.089 1.00 97.88 93 ARG A O 1
ATOM 718 N N . ALA A 1 94 ? 8.950 1.767 -11.613 1.00 97.69 94 ALA A N 1
ATOM 719 C CA . ALA A 1 94 ? 8.696 1.441 -10.215 1.00 97.69 94 ALA A CA 1
ATOM 720 C C . ALA A 1 94 ? 8.410 2.709 -9.400 1.00 97.69 94 ALA A C 1
ATOM 722 O O . ALA A 1 94 ? 7.476 2.721 -8.600 1.00 97.69 94 ALA A O 1
ATOM 723 N N . THR A 1 95 ? 9.153 3.783 -9.670 1.00 98.19 95 THR A N 1
ATOM 724 C CA . THR A 1 95 ? 8.980 5.097 -9.042 1.00 98.19 95 THR A CA 1
ATOM 725 C C . THR A 1 95 ? 7.617 5.698 -9.379 1.00 98.19 95 THR A C 1
ATOM 727 O O . THR A 1 95 ? 6.879 6.075 -8.472 1.00 98.19 95 THR A O 1
ATOM 730 N N . ASP A 1 96 ? 7.214 5.677 -10.648 1.00 98.38 96 ASP A N 1
ATOM 731 C CA . ASP A 1 96 ? 5.902 6.164 -11.084 1.00 98.38 96 ASP A CA 1
ATOM 732 C C . ASP A 1 96 ? 4.746 5.422 -10.403 1.00 98.38 96 ASP A C 1
ATOM 734 O O . ASP A 1 96 ? 3.793 6.036 -9.915 1.00 98.38 96 ASP A O 1
ATOM 738 N N . ARG A 1 97 ? 4.837 4.089 -10.304 1.00 97.12 97 ARG A N 1
ATOM 739 C CA . ARG A 1 97 ? 3.837 3.281 -9.588 1.00 97.12 97 ARG A CA 1
ATOM 740 C C . ARG A 1 97 ? 3.806 3.613 -8.100 1.00 97.12 97 ARG A C 1
ATOM 742 O O . ARG A 1 97 ? 2.718 3.705 -7.533 1.00 97.12 97 ARG A O 1
ATOM 749 N N . ALA A 1 98 ? 4.968 3.807 -7.475 1.00 97.88 98 ALA A N 1
ATOM 750 C CA . ALA A 1 98 ? 5.056 4.194 -6.070 1.00 97.88 98 ALA A CA 1
ATOM 751 C C . ALA A 1 98 ? 4.355 5.534 -5.832 1.00 97.88 98 ALA A C 1
ATOM 753 O O . ALA A 1 98 ? 3.486 5.623 -4.965 1.00 97.88 98 ALA A O 1
ATOM 754 N N . CYS A 1 99 ? 4.641 6.541 -6.660 1.00 97.88 99 CYS A N 1
ATOM 755 C CA . CYS A 1 99 ? 3.971 7.835 -6.600 1.00 97.88 99 CYS A CA 1
ATOM 756 C C . CYS A 1 99 ? 2.449 7.708 -6.756 1.00 97.88 99 CYS A C 1
ATOM 758 O O . CYS A 1 99 ? 1.707 8.305 -5.980 1.00 97.88 99 CYS A O 1
ATOM 760 N N . GLN A 1 100 ? 1.967 6.907 -7.711 1.00 97.38 100 GLN A N 1
ATOM 761 C CA . GLN A 1 100 ? 0.529 6.712 -7.933 1.00 97.38 100 GLN A CA 1
ATOM 762 C C . GLN A 1 100 ? -0.175 6.044 -6.744 1.00 97.38 100 GLN A C 1
ATOM 764 O O . GLN A 1 100 ? -1.249 6.494 -6.330 1.00 97.38 100 GLN A O 1
ATOM 769 N N . VAL A 1 101 ? 0.417 4.991 -6.174 1.00 96.38 101 VAL A N 1
ATOM 770 C CA . VAL A 1 101 ? -0.171 4.283 -5.026 1.00 96.38 101 VAL A CA 1
ATOM 771 C C . VAL A 1 101 ? -0.156 5.167 -3.782 1.00 96.38 101 VAL A C 1
ATOM 773 O O . VAL A 1 101 ? -1.190 5.301 -3.130 1.00 96.38 101 VAL A O 1
ATOM 776 N N . LEU A 1 102 ? 0.959 5.845 -3.496 1.00 94.94 102 LEU A N 1
ATOM 777 C CA . LEU A 1 102 ? 1.049 6.776 -2.368 1.00 94.94 102 LEU A CA 1
ATOM 778 C C . LEU A 1 102 ? 0.064 7.944 -2.505 1.00 94.94 102 LEU A C 1
ATOM 780 O O . LEU A 1 102 ? -0.626 8.281 -1.547 1.00 94.94 102 LEU A O 1
ATOM 784 N N . ALA A 1 103 ? -0.075 8.521 -3.701 1.00 94.81 103 ALA A N 1
ATOM 785 C CA . ALA A 1 103 ? -1.058 9.572 -3.954 1.00 94.81 103 ALA A CA 1
ATOM 786 C C . ALA A 1 103 ? -2.503 9.076 -3.783 1.00 94.81 103 ALA A C 1
ATOM 788 O O . ALA A 1 103 ? -3.376 9.841 -3.374 1.00 94.81 103 ALA A O 1
ATOM 789 N N . THR A 1 104 ? -2.771 7.804 -4.093 1.00 91.62 104 THR A N 1
ATOM 790 C CA . THR A 1 104 ? -4.085 7.184 -3.872 1.00 91.62 104 THR A CA 1
ATOM 791 C C . THR A 1 104 ? -4.358 7.003 -2.381 1.00 91.62 104 THR A C 1
ATOM 793 O O . THR A 1 104 ? -5.433 7.379 -1.922 1.00 91.62 104 THR A O 1
ATOM 796 N N . ILE A 1 105 ? -3.379 6.501 -1.621 1.00 87.94 105 ILE A N 1
ATOM 797 C CA . ILE A 1 105 ? -3.463 6.369 -0.158 1.00 87.94 105 ILE A CA 1
ATOM 798 C C . ILE A 1 105 ? -3.743 7.730 0.485 1.00 87.94 105 ILE A C 1
ATOM 800 O O . ILE A 1 105 ? -4.707 7.862 1.238 1.00 87.94 105 ILE A O 1
ATOM 804 N N . ALA A 1 106 ? -2.965 8.752 0.118 1.00 87.31 106 ALA A N 1
ATOM 805 C CA . ALA A 1 106 ? -3.134 10.104 0.638 1.00 87.31 106 ALA A CA 1
ATOM 806 C C . ALA A 1 106 ? -4.519 10.681 0.304 1.00 87.31 106 ALA A C 1
ATOM 808 O O . ALA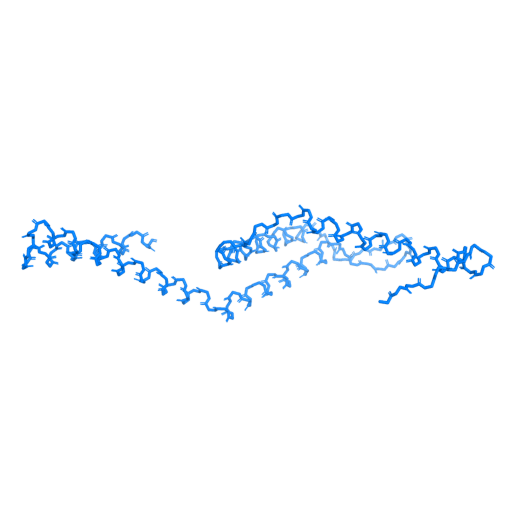 A 1 106 ? -5.196 11.202 1.178 1.00 87.31 106 ALA A O 1
ATOM 809 N N . ARG A 1 107 ? -4.984 10.540 -0.945 1.00 86.56 107 ARG A N 1
ATOM 810 C CA . ARG A 1 107 ? -6.292 11.061 -1.385 1.00 86.56 107 ARG A CA 1
ATOM 811 C C . ARG A 1 107 ? -7.475 10.392 -0.693 1.00 86.56 107 ARG A C 1
ATOM 813 O O . ARG A 1 107 ? -8.522 11.010 -0.532 1.00 86.56 107 ARG A O 1
ATOM 820 N N . LEU A 1 108 ? -7.342 9.112 -0.360 1.00 83.50 108 LEU A N 1
ATOM 821 C CA . LEU A 1 108 ? -8.390 8.364 0.324 1.00 83.50 108 LEU A CA 1
ATOM 822 C C . LEU A 1 108 ? -8.440 8.660 1.830 1.00 83.50 108 LEU A C 1
ATOM 824 O O . LEU A 1 108 ? -9.317 8.104 2.495 1.00 83.50 108 LEU A O 1
ATOM 828 N N . ASN A 1 109 ? -7.539 9.509 2.349 1.00 79.75 109 ASN A N 1
ATOM 829 C CA . ASN A 1 109 ? -7.396 9.825 3.770 1.00 79.75 109 ASN A CA 1
ATOM 830 C C . ASN A 1 109 ? -7.419 8.548 4.626 1.00 79.75 109 ASN A C 1
ATOM 832 O O . ASN A 1 109 ? -8.172 8.432 5.596 1.00 79.75 109 ASN A O 1
ATOM 836 N N . ILE A 1 110 ? -6.663 7.527 4.201 1.00 75.81 110 ILE A N 1
ATOM 837 C CA . ILE A 1 110 ? -6.742 6.187 4.802 1.00 75.81 110 ILE A CA 1
ATOM 838 C C . ILE A 1 110 ? -6.369 6.234 6.281 1.00 75.81 110 ILE A C 1
ATOM 840 O O . ILE A 1 110 ? -7.020 5.561 7.074 1.00 75.81 110 ILE A O 1
ATOM 844 N N . ASP A 1 111 ? -5.399 7.067 6.654 1.00 71.31 111 ASP A N 1
ATOM 845 C CA . ASP A 1 111 ? -4.958 7.220 8.0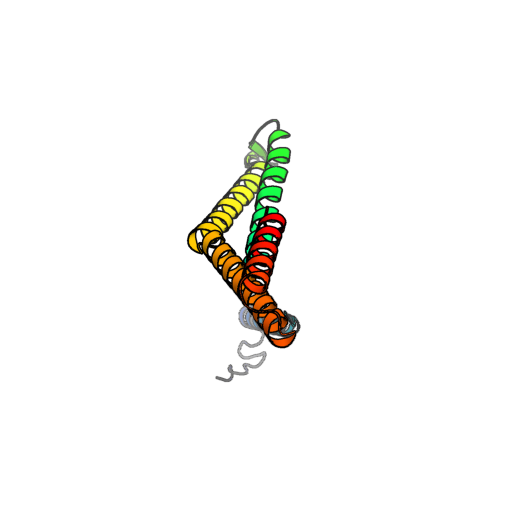40 1.00 71.31 111 ASP A CA 1
ATOM 846 C C . ASP A 1 111 ? -6.093 7.724 8.944 1.00 71.31 111 ASP A C 1
ATOM 848 O O . ASP A 1 111 ? -6.387 7.114 9.969 1.00 71.31 111 ASP A O 1
ATOM 852 N N . GLU A 1 112 ? -6.810 8.770 8.521 1.00 76.75 112 GLU A N 1
ATOM 853 C CA . GLU A 1 112 ? -7.965 9.318 9.248 1.00 76.75 112 GLU A CA 1
ATOM 854 C C . GLU A 1 112 ? -9.090 8.285 9.367 1.00 76.75 112 GLU A C 1
ATOM 856 O O . GLU A 1 112 ? -9.713 8.129 10.418 1.00 76.75 112 GLU A O 1
ATOM 861 N N . ARG A 1 113 ? -9.346 7.537 8.288 1.00 73.88 113 ARG A N 1
ATOM 862 C CA . ARG A 1 113 ? -10.389 6.507 8.268 1.00 73.88 113 ARG A CA 1
ATOM 863 C 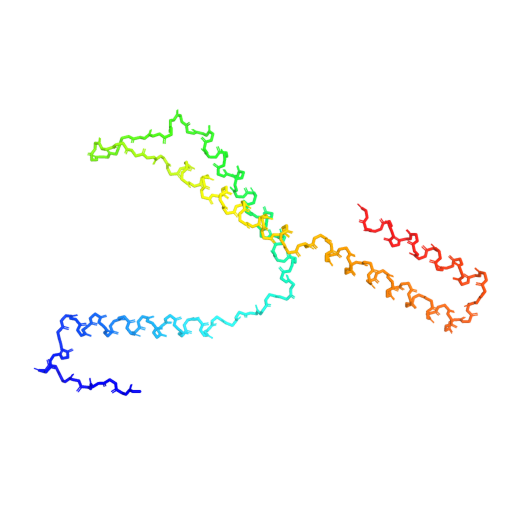C . ARG A 1 113 ? -10.045 5.324 9.161 1.00 73.88 113 ARG A C 1
ATOM 865 O O . ARG A 1 113 ? -10.947 4.797 9.807 1.00 73.88 113 ARG A O 1
ATOM 872 N N . LEU A 1 114 ? -8.786 4.892 9.177 1.00 74.44 114 LEU A N 1
ATOM 873 C CA . LEU A 1 114 ? -8.325 3.810 10.042 1.00 74.44 114 LEU A CA 1
ATOM 874 C C . LEU A 1 114 ? -8.335 4.243 11.504 1.00 74.44 114 LEU A C 1
ATOM 876 O O . LEU A 1 114 ? -8.885 3.510 12.320 1.00 74.44 114 LEU A O 1
ATOM 880 N N . ALA A 1 115 ? -7.855 5.448 11.820 1.00 78.75 115 ALA A N 1
ATOM 881 C CA . ALA A 1 115 ? -7.940 6.009 13.167 1.00 78.75 115 ALA A CA 1
ATOM 882 C C . ALA A 1 115 ? -9.394 6.054 13.665 1.00 78.75 115 ALA A C 1
ATOM 884 O O . ALA A 1 115 ? -9.701 5.513 14.723 1.00 78.75 115 ALA A O 1
ATOM 885 N N . ALA A 1 116 ? -10.325 6.560 12.850 1.00 74.69 116 ALA A N 1
ATOM 886 C CA . ALA A 1 116 ? -11.745 6.596 13.199 1.00 74.69 116 ALA A CA 1
ATOM 887 C C . ALA A 1 116 ? -12.392 5.199 13.324 1.00 74.69 116 ALA A C 1
ATOM 889 O O . ALA A 1 116 ? -13.433 5.043 13.966 1.00 74.69 116 ALA A O 1
ATOM 890 N N . VAL A 1 117 ? -11.858 4.167 12.661 1.00 77.56 117 VAL A N 1
ATOM 891 C CA . VAL A 1 117 ? -12.297 2.774 12.870 1.00 77.56 117 VAL A CA 1
ATOM 892 C C . VAL A 1 117 ? -11.778 2.258 14.208 1.00 77.56 117 VAL A C 1
ATOM 894 O O . VAL A 1 117 ? -12.580 1.727 14.975 1.00 77.56 117 VAL A O 1
ATOM 897 N N . SER A 1 118 ? -10.492 2.450 14.500 1.00 81.19 118 SER A N 1
ATOM 898 C CA . SER A 1 118 ? -9.877 2.035 15.764 1.00 81.19 118 SER A CA 1
ATOM 899 C C . SER A 1 118 ? -10.539 2.712 16.965 1.00 81.19 118 SER A C 1
ATOM 901 O O . SER A 1 118 ? -10.937 2.030 17.904 1.00 81.19 118 SER A O 1
ATOM 903 N N . GLU A 1 119 ? -10.796 4.021 16.896 1.00 84.25 119 GLU A N 1
ATOM 904 C CA . GLU A 1 119 ? -11.496 4.771 17.948 1.00 84.25 119 GLU A CA 1
ATOM 905 C C . GLU A 1 119 ? -12.891 4.196 18.228 1.00 84.25 119 GLU A C 1
ATOM 907 O O . GLU A 1 119 ? -13.224 3.894 19.374 1.00 84.25 119 GLU A O 1
ATOM 912 N N . ARG A 1 120 ? -13.691 3.945 17.182 1.00 80.69 120 ARG A N 1
ATOM 913 C CA . ARG A 1 120 ? -15.024 3.333 17.331 1.00 80.69 120 ARG A CA 1
ATOM 914 C C . ARG A 1 120 ? -14.961 1.917 17.899 1.00 80.69 120 ARG A C 1
ATOM 916 O O . ARG A 1 120 ? -15.860 1.510 18.634 1.00 80.69 120 ARG A O 1
ATOM 923 N N . GLN A 1 121 ? -13.930 1.146 17.559 1.00 84.69 121 GLN A N 1
ATOM 924 C CA . GLN A 1 121 ? -13.714 -0.181 18.138 1.00 84.69 121 GLN A CA 1
ATOM 925 C C . GLN A 1 121 ? -13.345 -0.086 19.620 1.00 84.69 121 GLN A C 1
ATOM 927 O O . GLN A 1 121 ? -13.914 -0.819 20.428 1.00 84.69 121 GLN A O 1
ATOM 932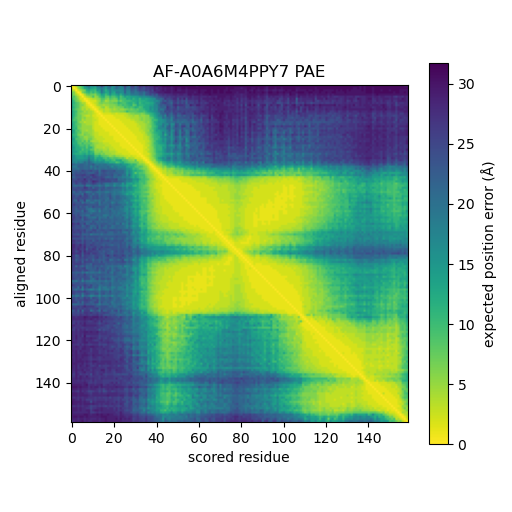 N N . ALA A 1 122 ? -12.462 0.841 19.997 1.00 84.31 122 ALA A N 1
ATOM 933 C CA . ALA A 1 122 ? -12.113 1.092 21.390 1.00 84.31 122 ALA A CA 1
ATOM 934 C C . ALA A 1 122 ? -13.343 1.519 22.208 1.00 84.31 122 ALA A C 1
ATOM 936 O O . ALA A 1 122 ? -13.579 0.977 23.289 1.00 84.31 122 ALA A O 1
ATOM 937 N N . GLU A 1 123 ? -14.178 2.414 21.673 1.00 86.06 123 GLU A N 1
ATOM 938 C CA . GLU A 1 123 ? -15.456 2.805 22.281 1.00 86.06 123 GLU A CA 1
ATOM 939 C C . GLU A 1 123 ? -16.406 1.614 22.454 1.00 86.06 123 GLU A C 1
ATOM 941 O O . GLU A 1 123 ? -16.988 1.442 23.527 1.00 86.06 123 GLU A O 1
ATOM 946 N N . ALA A 1 124 ? -16.534 0.754 21.439 1.00 86.00 124 ALA A N 1
ATOM 947 C CA . ALA A 1 124 ? -17.373 -0.440 21.514 1.00 86.00 124 ALA A CA 1
ATOM 948 C C . ALA A 1 124 ? -16.882 -1.429 22.586 1.00 86.00 124 ALA A C 1
ATOM 950 O O . ALA A 1 124 ? -17.693 -1.983 23.331 1.00 86.00 124 ALA A O 1
ATOM 951 N N . VAL A 1 125 ? -15.565 -1.625 22.707 1.00 88.12 125 VAL A N 1
ATOM 952 C CA . VAL A 1 125 ? -14.967 -2.475 23.749 1.00 88.12 125 VAL A CA 1
ATOM 953 C C . VAL A 1 125 ? -15.199 -1.879 25.136 1.00 88.12 125 VAL A C 1
ATOM 955 O O . VAL A 1 125 ? -15.602 -2.600 26.048 1.00 88.12 125 VAL A O 1
ATOM 958 N N . ILE A 1 126 ? -15.003 -0.569 25.304 1.00 87.81 126 ILE A N 1
ATOM 959 C CA . ILE A 1 126 ? -15.278 0.130 26.566 1.00 87.81 126 ILE A CA 1
ATOM 960 C C . ILE A 1 126 ? -16.757 -0.023 26.947 1.00 87.81 126 ILE A C 1
ATOM 962 O O . ILE A 1 126 ? -17.058 -0.408 28.077 1.00 87.81 126 ILE A O 1
ATOM 966 N N . GLY A 1 127 ? -17.676 0.177 25.999 1.00 86.25 127 GLY A N 1
ATOM 967 C CA . GLY A 1 127 ? -19.109 -0.028 26.208 1.00 86.25 127 GLY A CA 1
ATOM 968 C C . GLY A 1 127 ? -19.463 -1.472 26.583 1.00 86.25 127 GLY A C 1
ATOM 969 O O . GLY A 1 127 ? -20.284 -1.696 27.473 1.00 86.25 127 GLY A O 1
ATOM 970 N N . ALA A 1 128 ? -18.809 -2.465 25.974 1.00 88.81 128 ALA A N 1
ATOM 971 C CA . ALA A 1 128 ? -18.988 -3.872 26.331 1.00 88.81 128 ALA A CA 1
ATOM 972 C C . ALA A 1 128 ? -18.496 -4.179 27.757 1.00 88.81 128 ALA A C 1
ATOM 974 O O . ALA A 1 128 ? -19.168 -4.898 28.498 1.00 88.81 128 ALA A O 1
ATOM 975 N N . VAL A 1 129 ? -17.364 -3.599 28.172 1.00 88.19 129 VAL A N 1
ATOM 976 C CA . VAL A 1 129 ? -16.854 -3.714 29.549 1.00 88.19 129 VAL A CA 1
ATOM 977 C C . VAL A 1 129 ? -17.821 -3.068 30.540 1.00 88.19 129 VAL A C 1
ATOM 979 O O . VAL A 1 129 ? -18.113 -3.655 31.578 1.00 88.19 129 VAL A O 1
ATOM 982 N N . GLU A 1 130 ? -18.362 -1.893 30.224 1.00 87.00 130 GLU A N 1
ATOM 983 C CA . GLU A 1 130 ? -19.362 -1.224 31.063 1.00 87.00 130 GLU A CA 1
ATOM 984 C C . GLU A 1 130 ? -20.626 -2.065 31.235 1.00 87.00 130 GLU A C 1
ATOM 986 O O . GLU A 1 130 ? -21.098 -2.242 32.359 1.00 87.00 130 GLU A O 1
ATOM 991 N N . ALA A 1 131 ? -21.144 -2.626 30.141 1.00 87.50 131 ALA A N 1
ATOM 992 C CA . ALA A 1 131 ? -22.299 -3.514 30.178 1.00 87.50 131 ALA A CA 1
ATOM 993 C C . ALA A 1 131 ? -22.025 -4.769 31.025 1.00 87.50 131 ALA A C 1
ATOM 995 O O . ALA A 1 131 ? -22.878 -5.180 31.812 1.00 87.50 131 ALA A O 1
ATOM 996 N N . ALA A 1 132 ? -20.825 -5.348 30.916 1.00 88.62 132 ALA A N 1
ATOM 997 C CA . ALA A 1 132 ? -20.416 -6.502 31.713 1.00 88.62 132 ALA A CA 1
ATOM 998 C C . ALA A 1 132 ? -20.295 -6.171 33.211 1.00 88.62 132 ALA A C 1
ATOM 1000 O O . ALA A 1 132 ? -20.781 -6.933 34.047 1.00 88.62 132 ALA A O 1
ATOM 1001 N N . LEU A 1 133 ? -19.699 -5.025 33.561 1.00 89.88 133 LEU A N 1
ATOM 1002 C CA . LEU A 1 133 ? -19.601 -4.555 34.948 1.00 89.88 133 LEU A CA 1
ATOM 1003 C C . LEU A 1 133 ? -20.988 -4.311 35.553 1.00 89.88 133 LEU A C 1
ATOM 1005 O O . LEU A 1 133 ? -21.255 -4.762 36.666 1.00 89.88 133 LEU A O 1
ATOM 1009 N N . ALA A 1 134 ? -21.885 -3.670 34.800 1.00 89.00 134 ALA A N 1
ATOM 1010 C CA . ALA A 1 134 ? -23.263 -3.448 35.226 1.00 89.00 134 ALA A CA 1
ATOM 1011 C C . ALA A 1 134 ? -24.014 -4.772 35.448 1.00 89.00 134 ALA A C 1
ATOM 1013 O O . ALA A 1 134 ? -24.684 -4.932 36.468 1.00 89.00 134 ALA A O 1
ATOM 1014 N N . ALA A 1 135 ? -23.860 -5.747 34.544 1.00 90.25 135 ALA A N 1
ATOM 1015 C CA . ALA A 1 135 ? -24.456 -7.076 34.688 1.00 90.25 135 ALA A CA 1
ATOM 1016 C C . ALA A 1 135 ? -23.904 -7.847 35.901 1.00 90.25 135 ALA A C 1
ATOM 1018 O O . ALA A 1 135 ? -24.633 -8.604 36.537 1.00 90.25 135 ALA A O 1
ATOM 1019 N N . ALA A 1 136 ? -22.637 -7.619 36.255 1.00 91.12 136 ALA A N 1
ATOM 1020 C CA . ALA A 1 136 ? -21.998 -8.170 37.449 1.00 91.12 136 ALA A CA 1
ATOM 1021 C C . ALA A 1 136 ? -22.368 -7.425 38.750 1.00 91.12 136 ALA A C 1
ATOM 1023 O O . ALA A 1 136 ? -21.866 -7.773 39.818 1.00 91.12 136 ALA A O 1
ATOM 1024 N N . GLY A 1 137 ? -23.221 -6.397 38.683 1.00 91.69 137 GLY A N 1
ATOM 1025 C CA . GLY A 1 137 ? -23.620 -5.591 39.838 1.00 91.69 137 GLY A CA 1
ATOM 1026 C C . GLY A 1 137 ? -22.556 -4.594 40.312 1.00 91.69 137 GLY A C 1
ATOM 1027 O O . GLY A 1 137 ? -22.703 -4.005 41.384 1.00 91.69 137 GLY A O 1
ATOM 1028 N N . VAL A 1 138 ? -21.491 -4.377 39.536 1.00 90.81 138 VAL A N 1
ATOM 1029 C CA . VAL A 1 138 ? -20.459 -3.382 39.846 1.00 90.81 138 VAL A CA 1
ATOM 1030 C C . VAL A 1 138 ? -20.968 -2.001 39.438 1.00 90.81 138 VAL A C 1
ATOM 1032 O O . VAL A 1 138 ? -21.302 -1.765 38.279 1.00 90.81 138 VAL A O 1
ATOM 1035 N N . SER A 1 139 ? -21.026 -1.071 40.393 1.00 87.19 139 SER A N 1
ATOM 1036 C CA . SER A 1 139 ? -21.578 0.274 40.192 1.00 87.19 139 SER A CA 1
ATOM 1037 C C . SER A 1 139 ? -20.749 1.351 40.904 1.00 87.19 139 SER A C 1
ATOM 1039 O O . SER A 1 139 ? -19.831 1.042 41.667 1.00 87.19 139 SER A O 1
ATOM 1041 N N . GLY A 1 140 ? -21.047 2.624 40.624 1.00 87.00 140 GLY A N 1
ATOM 1042 C CA . GLY A 1 140 ? -20.407 3.766 41.282 1.00 87.00 140 GLY A CA 1
ATOM 1043 C C . GLY A 1 140 ? -18.904 3.865 41.003 1.00 87.00 140 GLY A C 1
ATOM 1044 O O . GLY A 1 140 ? -18.453 3.672 39.871 1.00 87.00 140 GLY A O 1
ATOM 1045 N N . ASP A 1 141 ? -18.125 4.161 42.042 1.00 86.38 141 ASP A N 1
ATOM 1046 C CA . ASP A 1 141 ? -16.688 4.439 41.923 1.00 86.38 141 ASP A CA 1
ATOM 1047 C C . ASP A 1 141 ? -15.883 3.246 41.385 1.00 86.38 141 ASP A C 1
ATOM 1049 O O . ASP A 1 141 ? -14.964 3.435 40.584 1.00 86.38 141 ASP A O 1
ATOM 1053 N N . LEU A 1 142 ? -16.281 2.016 41.733 1.00 84.81 142 LEU A N 1
ATOM 1054 C CA . LEU A 1 142 ? -15.641 0.786 41.249 1.00 84.81 142 LEU A CA 1
ATOM 1055 C C . LEU A 1 142 ? -15.852 0.579 39.742 1.00 84.81 142 LEU A C 1
ATOM 1057 O O . LEU A 1 142 ? -14.932 0.173 39.031 1.00 84.81 142 LEU A O 1
ATOM 1061 N N . ALA A 1 143 ? -17.038 0.913 39.226 1.00 84.38 143 ALA A N 1
ATOM 1062 C CA . ALA A 1 143 ? -17.306 0.854 37.789 1.00 84.38 143 ALA A CA 1
ATOM 1063 C C . ALA A 1 143 ? -16.509 1.927 37.026 1.00 84.38 143 ALA A C 1
ATOM 1065 O O . ALA A 1 143 ? -15.964 1.663 35.951 1.00 84.38 143 ALA A O 1
ATOM 1066 N N . ALA A 1 144 ? -16.382 3.128 37.601 1.00 84.44 144 ALA A N 1
ATOM 1067 C CA . ALA A 1 144 ? -15.567 4.198 37.031 1.00 84.44 144 ALA A CA 1
ATOM 1068 C C . ALA A 1 144 ? -14.070 3.837 37.007 1.00 84.44 144 ALA A C 1
ATOM 1070 O O . ALA A 1 144 ? -13.361 4.164 36.053 1.00 84.44 144 ALA A O 1
ATOM 1071 N N . GLU A 1 145 ? -13.577 3.143 38.033 1.00 87.25 145 GLU A N 1
ATOM 1072 C CA . GLU A 1 145 ? -12.202 2.651 38.085 1.00 87.25 145 GLU A CA 1
ATOM 1073 C C . GLU A 1 145 ? -11.934 1.552 37.051 1.00 87.25 145 GLU A C 1
ATOM 1075 O O . GLU A 1 145 ? -10.949 1.651 36.312 1.00 87.25 145 GLU A O 1
ATOM 1080 N N . GLY A 1 146 ? -12.848 0.586 36.911 1.00 84.88 146 GLY A N 1
ATOM 1081 C CA . GLY A 1 146 ? -12.789 -0.441 35.867 1.00 84.88 146 GLY A CA 1
ATOM 1082 C C . GLY A 1 146 ? -12.765 0.154 34.455 1.00 84.88 146 GLY A C 1
ATOM 1083 O O . GLY A 1 146 ? -11.913 -0.212 33.643 1.00 84.88 146 GLY A O 1
ATOM 1084 N N . ARG A 1 147 ? -13.614 1.157 34.182 1.00 82.25 147 ARG A N 1
ATOM 1085 C CA . ARG A 1 147 ? -13.624 1.889 32.902 1.00 82.25 147 ARG A CA 1
ATOM 1086 C C . ARG A 1 147 ? -12.279 2.567 32.625 1.00 82.25 147 ARG A C 1
ATOM 1088 O O . ARG A 1 147 ? -11.727 2.437 31.533 1.00 82.25 147 ARG A O 1
ATOM 1095 N N . ARG A 1 148 ? -11.719 3.275 33.615 1.00 85.88 148 ARG A N 1
ATOM 1096 C CA . ARG A 1 148 ? -10.408 3.939 33.487 1.00 85.88 148 ARG A CA 1
ATOM 1097 C C . ARG A 1 148 ? -9.283 2.935 33.248 1.00 85.88 148 ARG A C 1
ATOM 1099 O O . ARG A 1 148 ? -8.373 3.229 32.477 1.00 85.88 148 ARG A O 1
ATOM 1106 N N . ALA A 1 149 ? -9.334 1.769 33.889 1.00 86.75 149 ALA A N 1
ATOM 1107 C CA . ALA A 1 149 ? -8.366 0.702 33.667 1.00 86.75 149 ALA A CA 1
ATOM 1108 C C . ALA A 1 149 ? -8.449 0.156 32.235 1.00 86.75 149 ALA A C 1
ATOM 1110 O O . ALA A 1 149 ? -7.427 0.121 31.552 1.00 86.75 149 ALA A O 1
ATOM 1111 N N . ALA A 1 150 ? -9.650 -0.170 31.747 1.00 85.75 150 ALA A N 1
ATOM 1112 C CA . ALA A 1 150 ? -9.857 -0.644 30.378 1.00 85.75 150 ALA A CA 1
ATOM 1113 C C . ALA A 1 150 ? -9.358 0.371 29.332 1.00 85.75 150 ALA A C 1
ATOM 1115 O O . ALA A 1 150 ? -8.587 0.015 28.443 1.00 85.75 150 ALA A O 1
ATOM 1116 N N . ALA A 1 151 ? -9.704 1.652 29.495 1.00 83.75 151 ALA A N 1
ATOM 1117 C CA . ALA A 1 151 ? -9.253 2.716 28.598 1.00 83.75 151 ALA A CA 1
ATOM 1118 C C . ALA A 1 151 ? -7.722 2.889 28.592 1.00 83.75 151 ALA A C 1
ATOM 1120 O O . ALA A 1 151 ? -7.133 3.134 27.541 1.00 83.75 151 ALA A O 1
ATOM 1121 N N . ARG A 1 152 ? -7.053 2.745 29.747 1.00 84.94 152 ARG A N 1
ATOM 1122 C CA . ARG A 1 152 ? -5.580 2.766 29.810 1.00 84.94 152 ARG A CA 1
ATOM 1123 C C . ARG A 1 152 ? -4.958 1.581 29.077 1.00 84.94 152 ARG A C 1
ATOM 1125 O O . ARG A 1 152 ? -3.975 1.778 28.374 1.00 84.94 152 ARG A O 1
ATOM 1132 N N . HIS A 1 153 ? -5.506 0.379 29.243 1.00 83.75 153 HIS A N 1
ATOM 1133 C CA . HIS A 1 153 ? -4.964 -0.818 28.602 1.00 83.75 153 HIS A CA 1
ATOM 1134 C C . HIS A 1 153 ? -5.129 -0.792 27.082 1.00 83.75 153 HIS A C 1
ATOM 1136 O O . HIS A 1 153 ? -4.193 -1.164 26.386 1.00 83.75 153 HIS A O 1
ATOM 1142 N N . LEU A 1 154 ? -6.252 -0.288 26.564 1.00 81.31 154 LEU A N 1
ATOM 1143 C CA . LEU A 1 154 ? -6.454 -0.147 25.117 1.00 81.31 154 LEU A CA 1
ATOM 1144 C C . LEU A 1 154 ? -5.419 0.794 24.479 1.00 81.31 154 LEU A C 1
ATOM 1146 O O . LEU A 1 154 ? -4.807 0.437 23.480 1.00 81.31 154 LEU A O 1
ATOM 1150 N N . ARG A 1 155 ? -5.116 1.928 25.124 1.00 75.81 155 ARG A N 1
ATOM 1151 C CA . ARG A 1 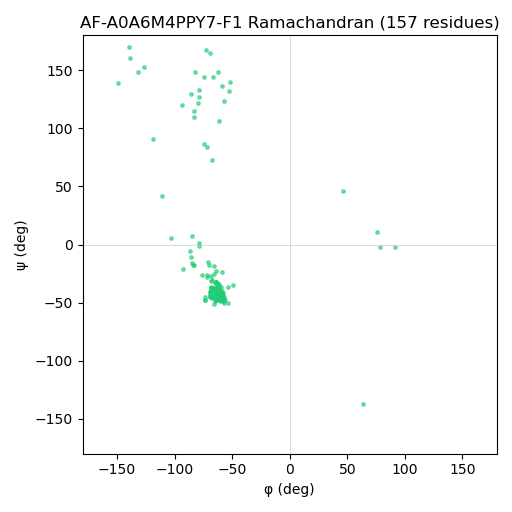155 ? -4.086 2.874 24.647 1.00 75.81 155 ARG A CA 1
ATOM 1152 C C . ARG A 1 155 ? -2.664 2.305 24.625 1.00 75.81 155 ARG A C 1
ATOM 1154 O O . ARG A 1 155 ? -1.819 2.844 23.925 1.00 75.81 155 ARG A O 1
ATOM 1161 N N . LEU A 1 156 ? -2.379 1.268 25.415 1.00 64.56 156 LEU A N 1
ATOM 1162 C CA . LEU A 1 156 ? -1.065 0.612 25.447 1.00 64.56 156 LEU A CA 1
ATOM 1163 C C . LEU A 1 156 ? -0.901 -0.456 24.357 1.00 64.56 156 LEU A C 1
ATOM 1165 O O . LEU A 1 156 ? 0.220 -0.883 24.116 1.00 64.56 156 LEU A O 1
ATOM 1169 N N . VAL A 1 157 ? -1.994 -0.911 23.738 1.00 56.00 157 VAL A N 1
ATOM 1170 C CA . VAL A 1 157 ? -1.974 -1.931 22.673 1.00 56.00 157 VAL A CA 1
ATOM 1171 C C . VAL A 1 157 ? -1.896 -1.291 21.279 1.00 56.00 157 VAL A C 1
ATOM 1173 O O . VAL A 1 157 ? -1.463 -1.942 20.336 1.00 56.00 157 VAL A O 1
ATOM 1176 N N . GLU A 1 158 ? -2.287 -0.020 21.146 1.00 50.88 158 GLU A N 1
ATOM 1177 C CA . GLU A 1 158 ? -2.238 0.743 19.886 1.00 50.88 158 GLU A CA 1
ATOM 1178 C C . GLU A 1 158 ? -0.884 1.437 19.605 1.00 50.88 158 GLU A C 1
ATOM 1180 O O . GLU A 1 158 ? -0.727 2.018 18.531 1.00 50.88 158 GLU A O 1
ATOM 1185 N N . ALA A 1 159 ? 0.079 1.393 20.539 1.00 44.25 159 ALA A N 1
ATOM 1186 C CA . ALA A 1 159 ? 1.416 2.001 20.422 1.00 44.25 159 ALA A CA 1
ATOM 1187 C C . ALA A 1 159 ? 2.495 0.975 20.040 1.00 44.25 159 ALA A C 1
ATOM 1189 O O . ALA A 1 159 ? 3.397 1.344 19.253 1.00 44.25 159 ALA A O 1
#

Secondary structure (DSSP, 8-state):
-------IIIIITSHHHHHHHHHHHHHHHHHHHHHH------SSHHHHHHHHHHHHHHHHHHHHHHHHT-S-SEEE-TTS-EEE-HHHHHHHHHHHHHHHHHHHHHHTTHHHHHHHHHHHHHHHHHHHHHHHHHHTT--HHHHHHHHHHHHHHHHHH--

Organism: NCBI:txid2726118

Foldseek 3Di:
DDPDPQDCVRCCVPPVNVVVVVVVVVVVVVVVVVVVCPDDDPPDVLVVLVVVLVVLVVQLVVLVVVVVPDPDQWDQDPVRDIDGDVSVVSNVVSVVVNVVSVVVNVVVVSVVVVVVVLVVVLVVVLVVQLVVCVVVVNDDPRSVVSSVVSSVVSVVVVD

Mean predicted aligned error: 14.05 Å

Nearest PDB structures (foldseek):
  6rw8-assembly1_A  TM=3.018E-01  e=7.064E+00  Xenorhabdus nematophila

pLDDT: mean 83.53, std 12.73, range [37.25, 98.38]

Sequence (159 aa):
MRGQAVCRKHGGASPQARAAAERRQLEVEARALLADLDVDPVGDPLAALLRLGGQVIRWQEATARLLNEVESVRYRGANGTEQLRAEVVLFERATDRACQVLATIARLNIDERLAAVSERQAEAVIGAVEAALAAAGVSGDLAAEGRRAAARHLRLVEA

Solvent-accessible surface area (backbone atoms only — not comparable to full-atom values): 9054 Å² total; per-residue (Å²): 135,85,79,82,86,49,49,68,89,66,53,43,64,34,72,68,45,46,54,54,47,53,51,51,49,52,52,50,51,51,50,50,52,57,67,68,52,80,70,74,74,72,87,55,58,66,64,49,51,54,53,50,41,55,51,35,45,55,48,22,55,51,29,47,55,56,42,71,71,52,95,56,72,59,47,72,45,96,86,72,45,81,40,73,38,66,44,58,56,48,26,51,55,27,46,53,50,31,53,53,44,49,52,48,47,60,74,65,42,49,67,63,53,50,51,58,48,51,52,52,49,51,51,50,51,52,51,50,52,52,52,50,36,50,76,70,69,43,56,70,71,63,38,54,49,53,51,54,50,54,57,53,53,54,63,66,74,79,110